Protein AF-A0AAX7U728-F1 (afdb_monomer_lite)

Secondary structure (DSSP, 8-state):
----EEEE-TTSEEEEEETTEEEEEEE---GGGS-HHHHHHHHHH-SEEEEEEE-SSTT-EEEEEEEE-TTS-EEEEEEEEEE-TTS-EEEEEEEE-S------SS-----TTTT-SS--SPPHHHHHHHHH---TT---HHHHHHHHS--TTPPP------TT----S--TTTT---

Sequence (178 aa):
MLSELLQGTDTGAVLIIQGGAVRAVIGLLHADMHQRGTVGSVCHLATSVITVAPGTKGDEAVAKITKRSKLGKVTQDEEIFSIKGDFSVTVVSKTSHAGRRQTEPEEQQMDPTANLTFNIRLSDTEREAKEKLALPFVFSKEKKTALLQSGPGSGRILYEPDANDDYDQEDPDDDLDV

Radius of gyration: 29.6 Å; chains: 1; bounding box: 65×54×74 Å

Foldseek 3Di:
DFDWDWDDDPQQKIFTDTPNDTPDIGHDDDCVVDDPVVVVVVVVVDQKDWDWACDPDDQKIKTWIWGADPVRDIAIWIWIWGQDPVRDIDTPDIDGPPDPPPPDPDDPPDPPQPPDPDHPDDDPVRVVVVVPDDDPPDDDPVVVCVLVVDDVPDDDDDDDDDPPPPPPPCPVCPPPPD

Structure (mmCIF, N/CA/C/O backbone):
data_AF-A0AAX7U728-F1
#
_entry.id   AF-A0AAX7U728-F1
#
loop_
_atom_site.group_PDB
_atom_site.id
_atom_site.type_symbol
_atom_site.label_atom_id
_atom_site.label_alt_id
_atom_site.label_comp_id
_atom_site.label_asym_id
_atom_site.label_entity_id
_atom_site.label_seq_id
_atom_site.pdbx_PDB_ins_code
_atom_site.Cartn_x
_atom_site.Cartn_y
_atom_site.Cartn_z
_atom_site.occupancy
_atom_site.B_iso_or_equiv
_atom_site.auth_seq_id
_atom_site.auth_comp_id
_atom_site.auth_asym_id
_atom_site.auth_atom_id
_atom_site.pdbx_PDB_model_num
ATOM 1 N N . MET A 1 1 ? 12.985 -30.384 -8.766 1.00 38.34 1 MET A N 1
ATOM 2 C CA . MET A 1 1 ? 13.104 -29.187 -9.624 1.00 38.34 1 MET A CA 1
ATOM 3 C C . MET A 1 1 ? 11.707 -28.627 -9.816 1.00 38.34 1 MET A C 1
ATOM 5 O O . MET A 1 1 ? 10.911 -29.279 -10.475 1.00 38.34 1 MET A O 1
ATOM 9 N N . LEU A 1 2 ? 11.363 -27.508 -9.178 1.00 42.56 2 LEU A N 1
ATOM 10 C CA . LEU A 1 2 ? 10.099 -26.822 -9.454 1.00 42.56 2 LEU A CA 1
ATOM 11 C C . LEU A 1 2 ? 10.375 -25.841 -10.593 1.00 42.56 2 LEU A C 1
ATOM 13 O O . LEU A 1 2 ? 11.073 -24.855 -10.389 1.00 42.56 2 LEU A O 1
ATOM 17 N N . SER A 1 3 ? 9.909 -26.158 -11.798 1.00 52.88 3 SER A N 1
ATOM 18 C CA . SER A 1 3 ? 9.938 -25.240 -12.935 1.00 52.88 3 SER A CA 1
ATOM 19 C C . SER A 1 3 ? 8.953 -24.098 -12.669 1.00 52.88 3 SER A C 1
ATOM 21 O O . SER A 1 3 ? 7.745 -24.335 -12.618 1.00 52.88 3 SER A O 1
ATOM 23 N N . GLU A 1 4 ? 9.455 -22.884 -12.458 1.00 58.47 4 GLU A N 1
ATOM 24 C CA . GLU A 1 4 ? 8.644 -21.664 -12.451 1.00 58.47 4 GLU A CA 1
ATOM 25 C C . GLU A 1 4 ? 8.371 -21.260 -13.901 1.00 58.47 4 GLU A C 1
ATOM 27 O O . GLU A 1 4 ? 9.302 -21.097 -14.692 1.00 58.47 4 GLU A O 1
ATOM 32 N N . LEU A 1 5 ? 7.093 -21.149 -14.271 1.00 64.88 5 LEU A N 1
ATOM 33 C CA . LEU A 1 5 ? 6.691 -20.697 -15.600 1.00 64.88 5 LEU A CA 1
ATOM 34 C C . LEU A 1 5 ? 6.284 -19.226 -15.514 1.00 64.88 5 LEU A C 1
ATOM 36 O O . LEU A 1 5 ? 5.348 -18.881 -14.788 1.00 64.88 5 LEU A O 1
ATOM 40 N N . LEU A 1 6 ? 6.996 -18.380 -16.261 1.00 62.78 6 LEU A N 1
ATOM 41 C CA . LEU A 1 6 ? 6.687 -16.964 -16.413 1.00 62.78 6 LEU A CA 1
ATOM 42 C C . LEU A 1 6 ? 5.832 -16.787 -17.671 1.00 62.78 6 LEU A C 1
ATOM 44 O O . LEU A 1 6 ? 6.318 -16.986 -18.784 1.00 62.78 6 LEU A O 1
ATOM 48 N N . GLN A 1 7 ? 4.553 -16.457 -17.501 1.00 62.31 7 GLN A N 1
ATOM 49 C CA . GLN A 1 7 ? 3.633 -16.266 -18.622 1.00 62.31 7 GLN A CA 1
ATOM 50 C C . GLN A 1 7 ? 3.304 -14.778 -18.751 1.00 62.31 7 GLN A C 1
ATOM 52 O O . GLN A 1 7 ? 2.632 -14.205 -17.892 1.00 62.31 7 GLN A O 1
ATOM 57 N N . GLY A 1 8 ? 3.828 -14.142 -19.802 1.00 58.03 8 GLY A N 1
ATOM 58 C CA . GLY A 1 8 ? 3.478 -12.768 -20.159 1.00 58.03 8 GLY A CA 1
ATOM 59 C C . GLY A 1 8 ? 2.120 -12.740 -20.852 1.00 58.03 8 GLY A C 1
ATOM 60 O O . GLY A 1 8 ? 1.884 -13.520 -21.775 1.00 58.03 8 GLY A O 1
ATOM 61 N N . THR A 1 9 ? 1.221 -11.871 -20.400 1.00 60.09 9 THR A N 1
ATOM 62 C CA . THR A 1 9 ? -0.024 -11.586 -21.114 1.00 60.09 9 THR A CA 1
ATOM 63 C C . THR A 1 9 ? 0.181 -10.381 -22.025 1.00 60.09 9 THR A C 1
ATOM 65 O O . THR A 1 9 ? 0.954 -9.475 -21.712 1.00 60.09 9 THR A O 1
ATOM 68 N N . ASP A 1 10 ? -0.558 -10.331 -23.133 1.00 56.69 10 ASP A N 1
ATOM 69 C CA . ASP A 1 10 ? -0.547 -9.221 -24.107 1.00 56.69 10 ASP A CA 1
ATOM 70 C C . ASP A 1 10 ? -1.043 -7.878 -23.508 1.00 56.69 10 ASP A C 1
ATOM 72 O O . ASP A 1 10 ? -1.191 -6.867 -24.182 1.00 56.69 10 ASP A O 1
ATOM 76 N N . THR A 1 11 ? -1.343 -7.860 -22.207 1.00 58.72 11 THR A N 1
ATOM 77 C CA . THR A 1 11 ? -1.985 -6.760 -21.477 1.00 58.72 11 THR A CA 1
ATOM 78 C C . THR A 1 11 ? -1.046 -6.087 -20.465 1.00 58.72 11 THR A C 1
ATOM 80 O O . THR A 1 11 ? -1.501 -5.306 -19.636 1.00 58.72 11 THR A O 1
ATOM 83 N N . GLY A 1 12 ? 0.260 -6.386 -20.494 1.00 65.94 12 GLY A N 1
ATOM 84 C CA . GLY A 1 12 ? 1.244 -5.773 -19.587 1.00 65.94 12 GLY A CA 1
ATOM 85 C C . GLY A 1 12 ? 1.255 -6.360 -18.168 1.00 65.94 12 GLY A C 1
ATOM 86 O O . GLY A 1 12 ? 1.741 -5.717 -17.234 1.00 65.94 12 GLY A O 1
ATOM 87 N N . ALA A 1 13 ? 0.730 -7.579 -18.000 1.00 77.88 13 ALA A N 1
ATOM 88 C CA . ALA A 1 13 ? 0.798 -8.335 -16.757 1.00 77.88 13 ALA A CA 1
ATOM 89 C C . ALA A 1 13 ? 1.597 -9.634 -16.938 1.00 77.88 13 ALA A C 1
ATOM 91 O O . ALA A 1 13 ? 1.619 -10.247 -18.005 1.00 77.88 13 ALA A O 1
ATOM 92 N N . VAL A 1 14 ? 2.258 -10.060 -15.869 1.00 85.06 14 VAL A N 1
ATOM 93 C CA . VAL A 1 14 ? 3.073 -11.270 -15.811 1.00 85.06 14 VAL A CA 1
ATOM 94 C C . VAL A 1 14 ? 2.557 -12.157 -14.687 1.00 85.06 14 VAL A C 1
ATOM 96 O O . VAL A 1 14 ? 2.382 -11.708 -13.552 1.00 85.06 14 VAL A O 1
ATOM 99 N N . LEU A 1 15 ? 2.321 -13.428 -15.005 1.00 84.31 15 LEU A N 1
ATOM 100 C CA . LEU A 1 15 ? 1.905 -14.445 -14.043 1.00 84.31 15 LEU A CA 1
ATOM 101 C C . LEU A 1 15 ? 3.090 -15.338 -13.678 1.00 84.31 15 LEU A C 1
ATOM 103 O O . LEU A 1 15 ? 3.791 -15.839 -14.560 1.00 84.31 15 LEU A O 1
ATOM 107 N N . ILE A 1 16 ? 3.274 -15.571 -12.378 1.00 84.81 16 ILE A N 1
ATOM 108 C CA . ILE A 1 16 ? 4.204 -16.580 -11.858 1.00 84.81 16 ILE A CA 1
ATOM 109 C C . ILE A 1 16 ? 3.386 -17.809 -11.473 1.00 84.81 16 ILE A C 1
ATOM 111 O O . ILE A 1 16 ? 2.587 -17.756 -10.532 1.00 84.81 16 ILE A O 1
ATOM 115 N N . ILE A 1 17 ? 3.577 -18.911 -12.197 1.00 85.31 17 ILE A N 1
ATOM 116 C CA . ILE A 1 17 ? 2.849 -20.169 -11.992 1.00 85.31 17 ILE A CA 1
ATOM 117 C C . ILE A 1 17 ? 3.803 -21.226 -11.432 1.00 85.31 17 ILE A C 1
ATOM 119 O O . ILE A 1 17 ? 4.893 -21.446 -11.963 1.00 85.31 17 ILE A O 1
ATOM 123 N N . GLN A 1 18 ? 3.368 -21.921 -10.380 1.00 84.69 18 GLN A N 1
ATOM 124 C CA . GLN A 1 18 ? 4.111 -23.025 -9.774 1.00 84.69 18 GLN A CA 1
ATOM 125 C C . GLN A 1 18 ? 3.153 -24.178 -9.460 1.00 84.69 18 GLN A C 1
ATOM 127 O O . GLN A 1 18 ? 2.177 -24.001 -8.733 1.00 84.69 18 GLN A O 1
ATOM 132 N N . GLY A 1 19 ? 3.419 -25.366 -10.013 1.00 82.25 19 GLY A N 1
ATOM 133 C CA . GLY A 1 19 ? 2.589 -26.556 -9.776 1.00 82.25 19 GLY A CA 1
ATOM 134 C C . GLY A 1 19 ? 1.148 -26.443 -10.294 1.00 82.25 19 GLY A C 1
ATOM 135 O O . GLY A 1 19 ? 0.250 -27.039 -9.713 1.00 82.25 19 GLY A O 1
ATOM 136 N N . GLY A 1 20 ? 0.912 -25.652 -11.347 1.00 83.25 20 GLY A N 1
ATOM 137 C CA . GLY A 1 20 ? -0.422 -25.431 -11.923 1.00 83.25 20 GLY A CA 1
ATOM 138 C C . GLY A 1 20 ? -1.262 -24.351 -11.228 1.00 83.25 20 GLY A C 1
ATOM 139 O O . GLY A 1 20 ? -2.362 -24.063 -11.688 1.00 83.25 20 GLY A O 1
ATOM 140 N N . ALA A 1 21 ? -0.748 -23.720 -10.167 1.00 86.38 21 ALA A N 1
ATOM 141 C CA . ALA A 1 21 ? -1.406 -22.614 -9.473 1.00 86.38 21 ALA A CA 1
ATOM 142 C C . ALA A 1 21 ? -0.684 -21.279 -9.719 1.00 86.38 21 ALA A C 1
ATOM 144 O O . ALA A 1 21 ? 0.550 -21.222 -9.742 1.00 86.38 21 ALA A O 1
ATOM 145 N N . VAL A 1 22 ? -1.453 -20.194 -9.852 1.00 86.62 22 VAL A N 1
ATOM 146 C CA . VAL A 1 22 ? -0.916 -18.825 -9.906 1.00 86.62 22 VAL A CA 1
ATOM 147 C C . VAL A 1 22 ? -0.432 -18.436 -8.508 1.00 86.62 22 VAL A C 1
ATOM 149 O O . VAL A 1 22 ? -1.213 -18.389 -7.560 1.00 86.62 22 VAL A O 1
ATOM 152 N N . ARG A 1 23 ? 0.870 -18.174 -8.374 1.00 89.69 23 ARG A N 1
ATOM 153 C CA . ARG A 1 23 ? 1.519 -17.764 -7.119 1.00 89.69 23 ARG A CA 1
ATOM 154 C C . ARG A 1 23 ? 1.603 -16.253 -6.974 1.00 89.69 23 ARG A C 1
ATOM 156 O O . ARG A 1 23 ? 1.471 -15.748 -5.864 1.00 89.69 23 ARG A O 1
ATOM 163 N N . ALA A 1 24 ? 1.842 -15.550 -8.076 1.00 89.94 24 ALA A N 1
ATOM 164 C CA . ALA A 1 24 ? 1.938 -14.099 -8.092 1.00 89.94 24 ALA A CA 1
ATOM 165 C C . ALA A 1 24 ? 1.435 -13.532 -9.419 1.00 89.94 24 ALA A C 1
ATOM 167 O O . ALA A 1 24 ? 1.579 -14.155 -10.474 1.00 89.94 24 ALA A O 1
ATOM 168 N N . VAL A 1 25 ? 0.876 -12.329 -9.337 1.00 91.19 25 VAL A N 1
ATOM 169 C CA . VAL A 1 25 ? 0.483 -11.502 -10.477 1.00 91.19 25 VAL A CA 1
ATOM 170 C C . VAL A 1 25 ? 1.262 -10.201 -10.367 1.00 91.19 25 VAL A C 1
ATOM 172 O O . VAL A 1 25 ? 1.214 -9.538 -9.331 1.00 91.19 25 VAL A O 1
ATOM 175 N N . ILE A 1 26 ? 1.988 -9.848 -11.420 1.00 91.62 26 ILE A N 1
ATOM 176 C CA . ILE A 1 26 ? 2.745 -8.601 -11.520 1.00 91.62 26 ILE A CA 1
ATOM 177 C C . ILE A 1 26 ? 2.112 -7.791 -12.645 1.00 91.62 26 ILE A C 1
ATOM 179 O O . ILE A 1 26 ? 1.985 -8.292 -13.755 1.00 91.62 26 ILE A O 1
ATOM 183 N N . GLY A 1 27 ? 1.699 -6.557 -12.368 1.00 91.38 27 GLY A N 1
ATOM 184 C CA . GLY A 1 27 ? 1.130 -5.655 -13.369 1.00 91.38 27 GLY A CA 1
ATOM 185 C C . GLY A 1 27 ? 1.927 -4.362 -13.452 1.00 91.38 27 GLY A C 1
ATOM 186 O O . GLY A 1 27 ? 2.301 -3.807 -12.417 1.00 91.38 27 GLY A O 1
ATOM 187 N N . LEU A 1 28 ? 2.169 -3.881 -14.671 1.00 91.88 28 LEU A N 1
ATOM 188 C CA . LEU A 1 28 ? 2.698 -2.541 -14.909 1.00 91.88 28 LEU A CA 1
ATOM 189 C C . LEU A 1 28 ? 1.534 -1.577 -15.163 1.00 91.88 28 LEU A C 1
ATOM 191 O O . LEU A 1 28 ? 0.693 -1.829 -16.022 1.00 91.88 28 LEU A O 1
ATOM 195 N N . LEU A 1 29 ? 1.492 -0.470 -14.421 1.00 91.00 29 LEU A N 1
ATOM 196 C CA . LEU A 1 29 ? 0.434 0.534 -14.519 1.00 91.00 29 LEU A CA 1
ATOM 197 C C . LEU A 1 29 ? 1.034 1.926 -14.725 1.00 91.00 29 LEU A C 1
ATOM 199 O O . LEU A 1 29 ? 1.768 2.423 -13.873 1.00 91.00 29 LEU A O 1
ATOM 203 N N . HIS A 1 30 ? 0.657 2.580 -15.821 1.00 91.44 30 HIS A N 1
ATOM 204 C CA . HIS A 1 30 ? 0.965 3.985 -16.076 1.00 91.44 30 HIS A CA 1
ATOM 205 C C . HIS A 1 30 ? -0.088 4.881 -15.414 1.00 91.44 30 HIS A C 1
ATOM 207 O O . HIS A 1 30 ? -1.206 5.016 -1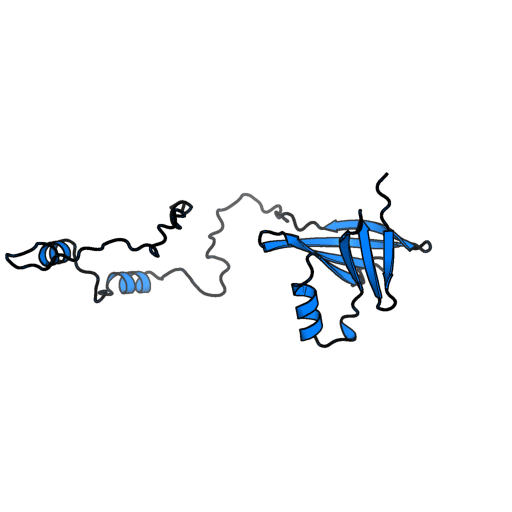5.904 1.00 91.44 30 HIS A O 1
ATOM 213 N N . ALA A 1 31 ? 0.245 5.463 -14.258 1.00 90.81 31 ALA A N 1
ATOM 214 C CA . ALA A 1 31 ? -0.714 6.207 -13.434 1.00 90.81 31 ALA A CA 1
ATOM 215 C C . ALA A 1 31 ? -1.315 7.451 -14.124 1.00 90.81 31 ALA A C 1
ATOM 217 O O . ALA A 1 31 ? -2.393 7.899 -13.741 1.00 90.81 31 ALA A O 1
ATOM 218 N N . ASP A 1 32 ? -0.637 7.999 -15.130 1.00 92.25 32 ASP A N 1
ATOM 219 C CA . ASP A 1 32 ? -1.053 9.140 -15.952 1.00 92.25 32 ASP A CA 1
ATOM 220 C C . ASP A 1 32 ? -2.090 8.783 -17.031 1.00 92.25 32 ASP A C 1
ATOM 222 O O . ASP A 1 32 ? -2.803 9.662 -17.512 1.00 92.25 32 ASP A O 1
ATOM 226 N N . MET A 1 33 ? -2.226 7.500 -17.370 1.00 93.56 33 MET A N 1
ATOM 227 C CA . MET A 1 33 ? -3.182 6.997 -18.366 1.00 93.56 33 MET A CA 1
ATOM 228 C C . MET A 1 33 ? -4.547 6.620 -17.777 1.00 93.56 33 MET A C 1
ATOM 230 O O . MET A 1 33 ? -5.446 6.192 -18.501 1.00 93.56 33 MET A O 1
ATOM 234 N N . HIS A 1 34 ? -4.732 6.785 -16.466 1.00 93.19 34 HIS A N 1
ATOM 235 C CA . HIS A 1 34 ? -5.942 6.368 -15.766 1.00 93.19 34 HIS A CA 1
ATOM 236 C C . HIS A 1 34 ? -6.452 7.439 -14.801 1.00 93.19 34 HIS A C 1
ATOM 238 O O . HIS A 1 34 ? -5.722 8.302 -14.318 1.00 93.19 34 HIS A O 1
ATOM 244 N N . GLN A 1 35 ? -7.743 7.363 -14.473 1.00 94.88 35 GLN A N 1
ATOM 245 C CA . GLN A 1 35 ? -8.319 8.201 -13.427 1.00 94.88 35 GLN A CA 1
ATOM 246 C C . GLN A 1 35 ? -7.697 7.858 -12.067 1.00 94.88 35 GLN A C 1
ATOM 248 O O . GLN A 1 35 ? -7.493 6.686 -11.743 1.00 94.88 35 GLN A O 1
ATOM 253 N N . ARG A 1 36 ? -7.474 8.878 -11.225 1.00 93.56 36 ARG A N 1
ATOM 254 C CA . ARG A 1 36 ? -6.896 8.698 -9.878 1.00 93.56 36 ARG A CA 1
ATOM 255 C C . ARG A 1 36 ? -7.654 7.671 -9.033 1.00 93.56 36 ARG A C 1
ATOM 257 O O . ARG A 1 36 ? -7.021 6.928 -8.292 1.00 93.56 36 ARG A O 1
ATOM 264 N N . GLY A 1 37 ? -8.982 7.612 -9.167 1.00 94.81 37 GLY A N 1
ATOM 265 C CA . GLY A 1 37 ? -9.815 6.619 -8.485 1.00 94.81 37 GLY A CA 1
ATOM 266 C C . GLY A 1 37 ? -9.445 5.186 -8.869 1.00 94.81 37 GLY A C 1
ATOM 267 O O . GLY A 1 37 ? -9.170 4.378 -7.991 1.00 94.81 37 GLY A O 1
ATOM 268 N N . THR A 1 38 ? -9.337 4.895 -10.169 1.00 94.25 38 THR A N 1
ATOM 269 C CA . THR A 1 38 ? -8.953 3.573 -10.690 1.00 94.25 38 THR A CA 1
ATOM 270 C C . THR A 1 38 ? -7.558 3.164 -10.230 1.00 94.25 38 THR A C 1
ATOM 272 O O . THR A 1 38 ? -7.378 2.050 -9.741 1.00 94.25 38 THR A O 1
ATOM 275 N N . VAL A 1 39 ? -6.581 4.074 -10.332 1.00 93.88 39 VAL A N 1
ATOM 276 C CA . VAL A 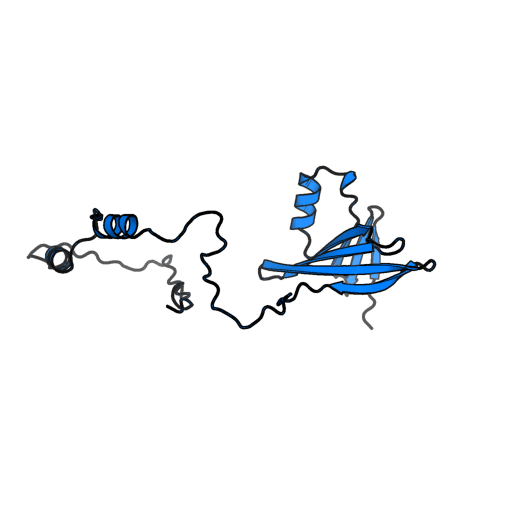1 39 ? -5.214 3.834 -9.839 1.00 93.88 39 VAL A CA 1
ATOM 277 C C . VAL A 1 39 ? -5.245 3.521 -8.343 1.00 93.88 39 VAL A C 1
ATOM 279 O O . VAL A 1 39 ? -4.648 2.544 -7.900 1.00 93.88 39 VAL A O 1
ATOM 282 N N . GLY A 1 40 ? -6.009 4.301 -7.574 1.00 94.31 40 GLY A N 1
ATOM 283 C CA . GLY A 1 40 ? -6.233 4.064 -6.153 1.00 94.31 40 GLY A CA 1
ATOM 284 C C . GLY A 1 40 ? -6.798 2.672 -5.879 1.00 94.31 40 GLY A C 1
ATOM 285 O O . GLY A 1 40 ? -6.223 1.939 -5.079 1.00 94.31 40 GLY A O 1
ATOM 286 N N . SER A 1 41 ? -7.882 2.273 -6.543 1.00 95.12 41 SER A N 1
ATOM 287 C CA . SER A 1 41 ? -8.510 0.958 -6.350 1.00 95.12 41 SER A CA 1
ATOM 288 C C . SER A 1 41 ? -7.548 -0.198 -6.632 1.00 95.12 41 SER A C 1
ATOM 290 O O . SER A 1 41 ? -7.459 -1.125 -5.828 1.00 95.12 41 SER A O 1
ATOM 292 N N . VAL A 1 42 ? -6.776 -0.123 -7.720 1.00 93.44 42 VAL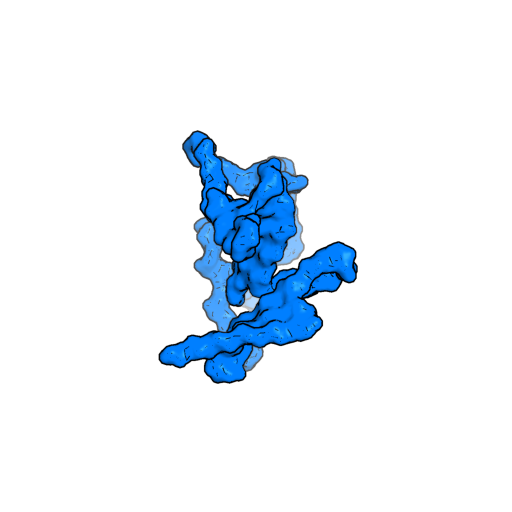 A N 1
ATOM 293 C CA . VAL A 1 42 ? -5.774 -1.148 -8.062 1.00 93.44 42 VAL A CA 1
ATOM 294 C C . VAL A 1 42 ? -4.668 -1.208 -7.002 1.00 93.44 42 VAL A C 1
ATOM 296 O O . VAL A 1 42 ? -4.319 -2.292 -6.536 1.00 93.44 42 VAL A O 1
ATOM 299 N N . CYS A 1 43 ? -4.166 -0.057 -6.548 1.00 92.62 43 CYS A N 1
ATOM 300 C CA . CYS A 1 43 ? -3.149 0.011 -5.496 1.00 92.62 43 CYS A CA 1
ATOM 301 C C . CYS A 1 43 ? -3.626 -0.558 -4.148 1.00 92.62 43 CYS A C 1
ATOM 303 O O . CYS A 1 43 ? -2.810 -1.094 -3.395 1.00 92.62 43 CYS A O 1
ATOM 305 N N . HIS A 1 44 ? -4.917 -0.438 -3.818 1.00 91.81 44 HIS A N 1
ATOM 306 C CA . HIS A 1 44 ? -5.486 -1.025 -2.598 1.00 91.81 44 HIS A CA 1
ATOM 307 C C . HIS A 1 44 ? -5.654 -2.542 -2.700 1.00 91.81 44 HIS A C 1
ATOM 309 O O . HIS A 1 44 ? -5.472 -3.230 -1.699 1.00 91.81 44 HIS A O 1
ATOM 315 N N . LEU A 1 45 ? -5.952 -3.065 -3.894 1.00 92.50 45 LEU A N 1
ATOM 316 C CA . LEU A 1 45 ? -6.049 -4.507 -4.131 1.00 92.50 45 LEU A CA 1
ATOM 317 C C . LEU A 1 45 ? -4.674 -5.196 -4.101 1.00 92.50 45 LEU A C 1
ATOM 319 O O . LEU A 1 45 ? -4.566 -6.366 -3.737 1.00 92.50 45 LEU A O 1
ATOM 323 N N . ALA A 1 46 ? -3.617 -4.479 -4.481 1.00 93.19 46 ALA A N 1
ATOM 324 C CA . ALA A 1 46 ? -2.268 -5.019 -4.529 1.00 93.19 46 ALA A CA 1
ATOM 325 C C . ALA A 1 46 ? -1.683 -5.286 -3.128 1.00 93.19 46 ALA A C 1
ATOM 327 O O . ALA A 1 46 ? -1.702 -4.429 -2.237 1.00 93.19 46 ALA A O 1
ATOM 328 N N . THR A 1 47 ? -1.069 -6.463 -2.966 1.00 94.62 47 THR A N 1
ATOM 329 C CA . THR A 1 47 ? -0.312 -6.832 -1.756 1.00 94.62 47 THR A CA 1
ATOM 330 C C . THR A 1 47 ? 0.990 -6.048 -1.632 1.00 94.62 47 THR A C 1
ATOM 332 O O . THR A 1 47 ? 1.431 -5.751 -0.524 1.00 94.62 47 THR A O 1
ATOM 335 N N . SER A 1 48 ? 1.594 -5.696 -2.768 1.00 94.62 48 SER A N 1
ATOM 336 C CA . SER A 1 48 ? 2.793 -4.870 -2.848 1.00 94.62 48 SER A CA 1
ATOM 337 C C . SER A 1 48 ? 2.655 -3.875 -3.993 1.00 94.62 48 SER A C 1
ATOM 339 O O . SER A 1 48 ? 2.246 -4.252 -5.088 1.00 94.62 48 SER A O 1
ATOM 341 N N . VAL A 1 49 ? 3.024 -2.620 -3.755 1.00 95.88 49 VAL A N 1
ATOM 342 C CA . VAL A 1 49 ? 3.051 -1.555 -4.765 1.00 95.88 49 VAL A CA 1
ATOM 343 C C . VAL A 1 49 ? 4.462 -0.995 -4.827 1.00 95.88 49 VAL A C 1
ATOM 345 O O . VAL A 1 49 ? 5.004 -0.588 -3.801 1.00 95.88 49 VAL A O 1
ATOM 348 N N . ILE A 1 50 ? 5.043 -0.962 -6.025 1.00 95.56 50 ILE A N 1
ATOM 349 C CA . ILE A 1 50 ? 6.346 -0.347 -6.284 1.00 95.56 50 ILE A CA 1
ATOM 350 C C . ILE A 1 50 ? 6.104 0.857 -7.187 1.00 95.56 50 ILE A C 1
ATOM 352 O O . ILE A 1 50 ? 5.690 0.704 -8.332 1.00 95.56 50 ILE A O 1
ATOM 356 N N . THR A 1 51 ? 6.331 2.056 -6.659 1.00 95.06 51 THR A N 1
ATOM 357 C CA . THR A 1 51 ? 6.250 3.302 -7.430 1.00 95.06 51 THR A CA 1
ATOM 358 C C . THR A 1 51 ? 7.655 3.750 -7.780 1.00 95.06 51 THR A C 1
ATOM 360 O O . THR A 1 51 ? 8.475 3.938 -6.884 1.00 95.06 51 THR A O 1
ATOM 363 N N . VAL A 1 52 ? 7.927 3.926 -9.069 1.00 93.56 52 VAL A N 1
ATOM 364 C CA . VAL A 1 52 ? 9.229 4.378 -9.563 1.00 93.56 52 VAL A CA 1
ATOM 365 C C . VAL A 1 52 ? 9.155 5.864 -9.893 1.00 93.56 52 VAL A C 1
ATOM 367 O O . VAL A 1 52 ? 8.231 6.304 -10.576 1.00 93.56 52 VAL A O 1
ATOM 370 N N . ALA A 1 53 ? 10.124 6.633 -9.409 1.00 92.62 53 ALA A N 1
ATOM 371 C CA . ALA A 1 53 ? 10.281 8.052 -9.701 1.00 92.62 53 ALA A CA 1
ATOM 372 C C . ALA A 1 53 ? 11.746 8.372 -10.051 1.00 92.62 53 ALA A C 1
ATOM 374 O O . ALA A 1 53 ? 12.643 7.649 -9.614 1.00 92.62 53 ALA A O 1
ATOM 375 N N . PRO A 1 54 ? 12.015 9.452 -10.804 1.00 91.12 54 PRO A N 1
ATOM 376 C CA . PRO A 1 54 ? 13.380 9.932 -11.011 1.00 91.12 54 PRO A CA 1
ATOM 377 C C . PRO A 1 54 ? 14.069 10.268 -9.679 1.00 91.12 54 PRO A C 1
ATOM 379 O O . PRO A 1 54 ? 13.442 10.826 -8.774 1.00 91.12 54 PRO A O 1
ATOM 382 N N . GLY A 1 55 ? 15.350 9.923 -9.554 1.00 86.88 55 GLY A N 1
ATOM 383 C CA . GLY A 1 55 ? 16.195 10.281 -8.417 1.00 86.88 55 GLY A CA 1
ATOM 384 C C . GLY A 1 55 ? 16.768 11.694 -8.521 1.00 86.88 55 GLY A C 1
ATOM 385 O O . GLY A 1 55 ? 16.503 12.441 -9.461 1.00 86.88 55 GLY A O 1
ATOM 386 N N . THR A 1 56 ? 17.556 12.087 -7.518 1.00 81.75 56 THR A N 1
ATOM 387 C CA . THR A 1 56 ? 18.171 13.426 -7.454 1.00 81.75 56 THR A CA 1
ATOM 388 C C . THR A 1 56 ? 19.457 13.537 -8.274 1.00 81.75 56 THR A C 1
ATOM 390 O O . THR A 1 56 ? 19.864 14.643 -8.628 1.00 81.75 56 THR A O 1
ATOM 393 N N . LYS A 1 57 ? 20.097 12.405 -8.585 1.00 79.75 57 LYS A N 1
ATOM 394 C CA . LYS A 1 57 ? 21.268 12.305 -9.462 1.00 79.75 57 LYS A CA 1
ATOM 395 C C . LYS A 1 57 ? 20.865 11.650 -10.778 1.00 79.75 57 LYS A C 1
ATOM 397 O O . LYS A 1 57 ? 19.977 10.809 -10.796 1.00 79.75 57 LYS A O 1
ATOM 402 N N . GLY A 1 58 ? 21.538 12.039 -11.862 1.00 77.25 58 GLY A N 1
ATOM 403 C CA . GLY A 1 58 ? 21.060 11.829 -13.234 1.00 77.25 58 GLY A CA 1
ATOM 404 C C . GLY A 1 58 ? 20.583 10.414 -13.579 1.00 77.25 58 GLY A C 1
ATOM 405 O O . GLY A 1 58 ? 19.492 10.279 -14.115 1.00 77.25 58 GLY A O 1
ATOM 406 N N . ASP A 1 59 ? 21.374 9.386 -13.266 1.00 84.06 59 ASP A N 1
ATOM 407 C CA . ASP A 1 59 ? 21.076 7.988 -13.635 1.00 84.06 59 ASP A CA 1
ATOM 408 C C . ASP A 1 59 ? 20.434 7.173 -12.493 1.00 84.06 59 ASP A C 1
ATOM 410 O O . ASP A 1 59 ? 20.276 5.955 -12.569 1.00 84.06 59 ASP A O 1
ATOM 414 N N . GLU A 1 60 ? 20.093 7.838 -11.388 1.00 91.50 60 GLU A N 1
ATOM 415 C CA . GLU A 1 60 ? 19.457 7.203 -10.239 1.00 91.50 60 GLU A CA 1
ATOM 416 C C . GLU A 1 60 ? 17.933 7.347 -10.338 1.00 91.50 60 GLU A C 1
ATOM 418 O O . GLU A 1 60 ? 17.396 8.396 -10.694 1.00 91.50 60 GLU A O 1
ATOM 423 N N . ALA A 1 61 ? 17.222 6.291 -9.967 1.00 93.06 61 ALA A N 1
ATOM 424 C CA . ALA A 1 61 ? 15.783 6.252 -9.780 1.00 93.06 61 ALA A CA 1
ATOM 425 C C . ALA A 1 61 ? 15.467 5.830 -8.342 1.00 93.06 61 ALA A C 1
ATOM 427 O O . ALA A 1 61 ? 16.261 5.167 -7.674 1.00 93.06 61 ALA A O 1
ATOM 428 N N . VAL A 1 62 ? 14.293 6.217 -7.857 1.00 94.38 62 VAL A N 1
ATOM 429 C CA . VAL A 1 62 ? 13.796 5.868 -6.525 1.00 94.38 62 VAL A CA 1
ATOM 430 C C . VAL A 1 62 ? 12.601 4.941 -6.676 1.00 94.38 62 VAL A C 1
ATOM 432 O O . VAL A 1 62 ? 11.617 5.288 -7.330 1.00 94.38 62 VAL A O 1
ATOM 435 N N . ALA A 1 63 ? 12.675 3.772 -6.049 1.00 95.19 63 ALA A N 1
ATOM 436 C CA . ALA A 1 63 ? 11.564 2.850 -5.882 1.00 95.19 63 ALA A CA 1
ATOM 437 C C . ALA A 1 63 ? 10.976 3.017 -4.479 1.00 95.19 63 ALA A C 1
ATOM 439 O O . ALA A 1 63 ? 11.619 2.681 -3.485 1.00 95.19 63 ALA A O 1
ATOM 440 N N . LYS A 1 64 ? 9.732 3.495 -4.396 1.00 95.06 64 LYS A N 1
ATOM 441 C CA . LYS A 1 64 ? 8.939 3.471 -3.161 1.00 95.06 64 LYS A CA 1
ATOM 442 C C . LYS A 1 64 ? 8.135 2.186 -3.116 1.00 95.06 64 LYS A C 1
ATOM 444 O O . LYS A 1 64 ? 7.292 1.952 -3.984 1.00 95.06 64 LYS A O 1
ATOM 449 N N . ILE A 1 65 ? 8.385 1.360 -2.113 1.00 95.31 65 ILE A N 1
ATOM 450 C CA . ILE A 1 65 ? 7.839 0.012 -2.000 1.00 95.31 65 ILE A CA 1
ATOM 451 C C . ILE A 1 65 ? 6.891 -0.018 -0.808 1.00 95.31 65 ILE A C 1
ATOM 453 O O . ILE A 1 65 ? 7.313 0.078 0.338 1.00 95.31 65 ILE A O 1
ATOM 457 N N . THR A 1 66 ? 5.599 -0.183 -1.069 1.00 95.50 66 THR A N 1
ATOM 458 C CA . THR A 1 66 ? 4.588 -0.426 -0.035 1.00 95.50 66 THR A CA 1
ATOM 459 C C . THR A 1 66 ? 4.247 -1.906 -0.020 1.00 95.50 66 THR A C 1
ATOM 461 O O . THR A 1 66 ? 3.867 -2.441 -1.057 1.00 95.50 66 THR A O 1
ATOM 464 N N . LYS A 1 67 ? 4.348 -2.570 1.133 1.00 95.12 67 LYS A N 1
ATOM 465 C CA . LYS A 1 67 ? 3.956 -3.978 1.317 1.00 95.12 67 LYS A CA 1
ATOM 466 C C . LYS A 1 67 ? 2.853 -4.068 2.361 1.00 95.12 67 LYS A C 1
ATOM 468 O O . LYS A 1 67 ? 2.913 -3.387 3.384 1.00 95.12 67 LYS A O 1
ATOM 473 N N . ARG A 1 68 ? 1.865 -4.924 2.120 1.00 94.00 68 ARG A N 1
ATOM 474 C CA . ARG A 1 68 ? 0.762 -5.211 3.042 1.00 94.00 68 ARG A CA 1
ATOM 475 C C . ARG A 1 68 ? 0.862 -6.657 3.495 1.00 94.00 68 ARG A C 1
ATOM 477 O O . ARG A 1 68 ? 0.924 -7.577 2.681 1.00 94.00 68 ARG A O 1
ATOM 484 N N . SER A 1 69 ? 0.903 -6.853 4.804 1.00 90.69 69 SER A N 1
ATOM 485 C CA . SER A 1 69 ? 0.862 -8.183 5.402 1.00 90.69 69 SER A CA 1
ATOM 486 C C . SER A 1 69 ? -0.569 -8.729 5.435 1.00 90.69 69 SER A C 1
ATOM 488 O O . SER A 1 69 ? -1.537 -7.978 5.328 1.00 90.69 69 SER A O 1
ATOM 490 N N . LYS A 1 70 ? -0.705 -10.041 5.658 1.00 89.31 70 LYS A N 1
ATOM 491 C CA . LYS A 1 70 ? -2.014 -10.693 5.839 1.00 89.31 70 LYS A CA 1
ATOM 492 C C . LYS A 1 70 ? -2.784 -10.184 7.065 1.00 89.31 70 LYS A C 1
ATOM 494 O O . LYS A 1 70 ? -3.999 -10.287 7.085 1.00 89.31 70 LYS A O 1
ATOM 499 N N . LEU A 1 71 ? -2.077 -9.622 8.049 1.00 87.94 71 LEU A N 1
ATOM 500 C CA . LEU A 1 71 ? -2.635 -9.043 9.276 1.00 87.94 71 LEU A CA 1
ATOM 501 C C . LEU A 1 71 ? -2.945 -7.541 9.126 1.00 87.94 71 LEU A C 1
ATOM 503 O O . LEU A 1 71 ? -3.082 -6.831 10.112 1.00 87.94 71 LEU A O 1
ATOM 507 N N . GLY A 1 72 ? -2.952 -7.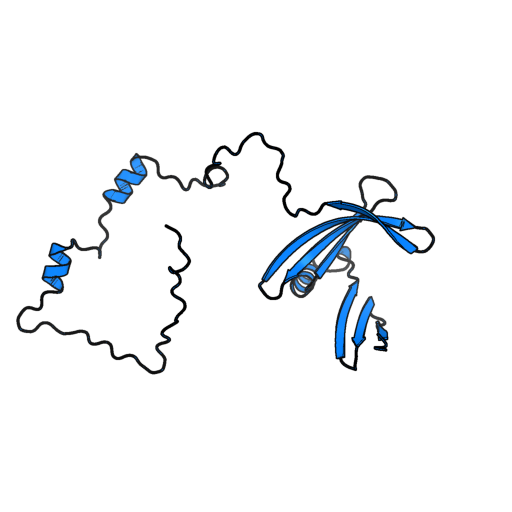008 7.900 1.00 84.50 72 GLY A N 1
ATOM 508 C CA . GLY A 1 72 ? -3.259 -5.599 7.635 1.00 84.50 72 GLY A CA 1
ATOM 509 C C . GLY A 1 72 ? -2.108 -4.617 7.884 1.00 84.50 72 GLY A C 1
ATOM 510 O O . GLY A 1 72 ? -2.165 -3.494 7.389 1.00 84.50 72 GLY A O 1
ATOM 511 N N . LYS A 1 73 ? -1.016 -5.024 8.555 1.00 92.31 73 LYS A N 1
ATOM 512 C CA . LYS A 1 73 ? 0.175 -4.169 8.730 1.00 92.31 73 LYS A CA 1
ATOM 513 C C . LYS A 1 73 ? 0.742 -3.736 7.377 1.00 92.31 73 LYS A C 1
ATOM 515 O O . LYS A 1 73 ? 1.017 -4.588 6.527 1.00 92.31 73 LYS A O 1
ATOM 520 N N . VAL A 1 74 ? 0.968 -2.432 7.220 1.00 93.69 74 VAL A N 1
ATOM 521 C CA . VAL A 1 74 ? 1.570 -1.819 6.030 1.00 93.69 74 VAL A CA 1
ATOM 522 C C . VAL A 1 74 ? 2.995 -1.371 6.348 1.00 93.69 74 VAL A C 1
ATOM 524 O O . VAL A 1 74 ? 3.221 -0.694 7.347 1.00 93.69 74 VAL A O 1
ATOM 527 N N . THR A 1 75 ? 3.960 -1.738 5.505 1.00 94.50 75 THR A N 1
ATOM 528 C CA . THR A 1 75 ? 5.356 -1.280 5.600 1.00 94.50 75 THR A CA 1
ATOM 529 C C . THR A 1 75 ? 5.756 -0.521 4.344 1.00 94.50 75 THR A C 1
ATOM 531 O O . THR A 1 75 ? 5.346 -0.896 3.242 1.00 94.50 75 THR A O 1
ATOM 534 N N . GLN A 1 76 ? 6.574 0.517 4.507 1.00 93.62 76 GLN A N 1
ATOM 535 C CA . GLN A 1 76 ? 7.101 1.326 3.413 1.00 93.62 76 GLN A CA 1
ATOM 536 C C . GLN A 1 76 ? 8.629 1.328 3.440 1.00 93.62 76 GLN A C 1
ATOM 538 O O . GLN A 1 76 ? 9.232 1.670 4.455 1.00 93.62 76 GLN A O 1
ATOM 543 N N . ASP A 1 77 ? 9.224 0.968 2.307 1.00 93.19 77 ASP A N 1
ATOM 544 C CA . ASP A 1 77 ? 10.662 1.011 2.061 1.00 93.19 77 ASP A CA 1
ATOM 545 C C . ASP A 1 77 ? 10.937 1.954 0.881 1.00 93.19 77 ASP A C 1
ATOM 547 O O . ASP A 1 77 ? 10.125 2.056 -0.043 1.00 93.19 77 ASP A O 1
ATOM 551 N N . GLU A 1 78 ? 12.091 2.615 0.880 1.00 93.88 78 GLU A N 1
ATOM 552 C CA . GLU A 1 78 ? 12.583 3.351 -0.285 1.00 93.88 78 GLU A CA 1
ATOM 553 C C . GLU A 1 78 ? 13.963 2.813 -0.685 1.00 93.88 78 GLU A C 1
ATOM 555 O O . GLU A 1 78 ? 14.851 2.637 0.154 1.00 93.88 78 GLU A O 1
ATOM 560 N N . GLU A 1 79 ? 14.142 2.524 -1.972 1.00 94.31 79 GLU A N 1
ATOM 561 C CA . GLU A 1 79 ? 15.414 2.070 -2.535 1.00 94.31 79 GLU A CA 1
ATOM 562 C C . GLU A 1 79 ? 15.822 2.981 -3.694 1.00 94.31 79 GLU A C 1
ATOM 564 O O . GLU A 1 79 ? 15.023 3.256 -4.591 1.00 94.31 79 GLU A O 1
ATOM 569 N N . ILE A 1 80 ? 17.072 3.442 -3.682 1.00 94.19 80 ILE A N 1
ATOM 570 C CA . ILE A 1 80 ? 17.678 4.143 -4.814 1.00 94.19 80 ILE A CA 1
ATOM 571 C C . ILE A 1 80 ? 18.372 3.098 -5.675 1.00 94.19 80 ILE A C 1
ATOM 573 O O . ILE A 1 80 ? 19.192 2.323 -5.175 1.00 94.19 80 ILE A O 1
ATOM 577 N N . PHE A 1 81 ? 18.067 3.074 -6.964 1.00 94.00 81 PHE A N 1
ATOM 578 C CA . PHE A 1 81 ? 18.624 2.118 -7.909 1.00 94.00 81 PHE A CA 1
ATOM 579 C C . PHE A 1 81 ? 19.000 2.789 -9.229 1.00 94.00 81 PHE A C 1
ATOM 581 O O . PHE A 1 81 ? 18.514 3.867 -9.551 1.00 94.00 81 PHE A O 1
ATOM 588 N N . SER A 1 82 ? 19.858 2.137 -10.001 1.00 92.81 82 SER A N 1
ATOM 589 C CA . SER A 1 82 ? 20.175 2.506 -11.380 1.00 92.81 82 SER A CA 1
ATOM 590 C C . SER A 1 82 ? 19.982 1.304 -12.298 1.00 92.81 82 SER A C 1
ATOM 592 O O . SER A 1 82 ? 20.112 0.149 -11.871 1.00 92.81 82 SER A O 1
ATOM 594 N N . ILE A 1 83 ? 19.633 1.576 -13.555 1.00 91.62 83 ILE A N 1
ATOM 595 C CA . ILE A 1 83 ? 19.477 0.559 -14.597 1.00 91.62 83 ILE A CA 1
ATOM 596 C C . ILE A 1 83 ? 20.643 0.725 -15.563 1.00 91.62 83 ILE A C 1
ATOM 598 O O . ILE A 1 83 ? 20.770 1.751 -16.223 1.00 91.62 83 ILE A O 1
ATOM 602 N N . LYS A 1 84 ? 21.501 -0.288 -15.655 1.00 89.56 84 LYS A N 1
ATOM 603 C CA . LYS A 1 84 ? 22.636 -0.270 -16.582 1.00 89.56 84 LYS A CA 1
ATOM 604 C C . LYS A 1 84 ? 22.172 -0.496 -18.024 1.00 89.56 84 LYS A C 1
ATOM 606 O O . LYS A 1 84 ? 21.067 -0.965 -18.278 1.00 89.56 84 LYS A O 1
ATOM 611 N N . GLY A 1 85 ? 23.060 -0.233 -18.984 1.00 88.19 85 GLY A N 1
ATOM 612 C CA . GLY A 1 85 ? 22.784 -0.441 -20.413 1.00 88.19 85 GLY A CA 1
ATOM 613 C C . GLY A 1 85 ? 22.481 -1.893 -20.820 1.00 88.19 85 GLY A C 1
ATOM 614 O O . GLY A 1 85 ? 21.957 -2.117 -21.904 1.00 88.19 85 GLY A O 1
ATOM 615 N N . ASP A 1 86 ? 22.775 -2.870 -19.959 1.00 92.25 86 ASP A N 1
ATOM 616 C CA . ASP A 1 86 ? 22.403 -4.283 -20.117 1.00 92.25 86 ASP A CA 1
ATOM 617 C C . ASP A 1 86 ? 21.068 -4.640 -19.430 1.00 92.25 86 ASP A C 1
ATOM 619 O O . ASP A 1 86 ? 20.747 -5.817 -19.278 1.00 92.25 86 ASP A O 1
ATOM 623 N N . PHE A 1 87 ? 20.299 -3.634 -19.000 1.00 87.00 87 PHE A N 1
ATOM 624 C CA . PHE A 1 87 ? 19.060 -3.756 -18.224 1.00 87.00 87 PHE A CA 1
ATOM 625 C C . PHE A 1 87 ? 19.222 -4.411 -16.847 1.00 87.00 87 PHE A C 1
ATOM 627 O O . PHE A 1 87 ? 18.225 -4.729 -16.193 1.00 87.00 87 PHE A O 1
ATOM 634 N N . SER A 1 88 ? 20.454 -4.584 -16.359 1.00 90.06 88 SER A N 1
ATOM 635 C CA . SER A 1 88 ? 20.666 -5.016 -14.982 1.00 90.06 88 SER A CA 1
ATOM 636 C C . SER A 1 88 ? 20.332 -3.883 -14.009 1.00 90.06 88 SER A C 1
ATOM 638 O O . SER A 1 88 ? 20.682 -2.719 -14.218 1.00 90.06 88 SER A O 1
ATOM 640 N N . VAL A 1 89 ? 19.632 -4.236 -12.931 1.00 90.88 89 VAL A N 1
ATOM 641 C CA . VAL A 1 89 ? 19.255 -3.308 -11.861 1.00 90.88 89 VAL A CA 1
ATOM 642 C C . VAL A 1 89 ? 20.303 -3.376 -10.754 1.00 90.88 89 VAL A C 1
ATOM 644 O O . VAL A 1 89 ? 20.561 -4.450 -10.205 1.00 90.88 89 VAL A O 1
ATOM 647 N N . THR A 1 90 ? 20.885 -2.234 -10.387 1.00 91.44 90 THR A N 1
ATOM 648 C CA . THR A 1 90 ? 21.778 -2.110 -9.227 1.00 91.44 90 THR A CA 1
ATOM 649 C C . THR A 1 90 ? 21.181 -1.203 -8.168 1.00 91.44 90 THR A C 1
ATOM 651 O O . THR A 1 90 ? 20.914 -0.036 -8.431 1.00 91.44 90 THR A O 1
ATOM 654 N N . VAL A 1 91 ? 21.008 -1.727 -6.953 1.00 90.31 91 VAL A N 1
ATOM 655 C CA . VAL A 1 91 ? 20.558 -0.935 -5.802 1.00 90.31 91 VAL A CA 1
ATOM 656 C C . VAL A 1 91 ? 21.752 -0.172 -5.233 1.00 90.31 91 VAL A C 1
ATOM 658 O O . VAL A 1 91 ? 22.710 -0.776 -4.755 1.00 90.31 91 VAL A O 1
ATOM 661 N N . VAL A 1 92 ? 21.691 1.155 -5.314 1.00 86.62 92 VAL A N 1
ATOM 662 C CA . VAL A 1 92 ? 22.729 2.092 -4.862 1.00 86.62 92 VAL A CA 1
ATOM 663 C C . VAL A 1 92 ? 22.616 2.328 -3.359 1.00 86.62 92 VAL A C 1
ATOM 665 O O . VAL A 1 92 ? 23.624 2.359 -2.654 1.00 86.62 92 VAL A O 1
ATOM 668 N N . SER A 1 93 ? 21.394 2.469 -2.844 1.00 84.38 93 SER A N 1
ATOM 669 C CA . SER A 1 93 ? 21.150 2.613 -1.411 1.00 84.38 93 SER A CA 1
ATOM 670 C C . SER A 1 93 ? 19.756 2.126 -1.026 1.00 84.38 93 SER A C 1
ATOM 672 O O . SER A 1 93 ? 18.826 2.121 -1.833 1.00 84.38 93 SER A O 1
ATOM 674 N N . LYS A 1 94 ? 19.614 1.707 0.232 1.00 81.06 94 LYS A N 1
ATOM 675 C CA . LYS A 1 94 ? 18.328 1.366 0.837 1.00 81.06 94 LYS A CA 1
ATOM 676 C C . LYS A 1 94 ? 18.090 2.311 1.997 1.00 81.06 94 LYS A C 1
ATOM 678 O O . LYS A 1 94 ? 18.850 2.306 2.962 1.00 81.06 94 LYS A O 1
ATOM 683 N N . THR A 1 95 ? 17.040 3.107 1.916 1.00 69.62 95 THR A N 1
ATOM 684 C CA . THR A 1 95 ? 16.524 3.859 3.053 1.00 69.62 95 THR A CA 1
ATOM 685 C C . THR A 1 95 ? 15.352 3.067 3.599 1.00 69.62 95 THR A C 1
ATOM 687 O O . THR A 1 95 ? 14.191 3.294 3.266 1.00 69.62 95 THR A O 1
ATOM 690 N N . SER A 1 96 ? 15.664 2.076 4.431 1.00 57.50 96 SER A N 1
ATOM 691 C CA . SER A 1 96 ? 14.644 1.470 5.271 1.00 57.50 96 SER A CA 1
ATOM 692 C C . SER A 1 96 ? 14.228 2.519 6.294 1.00 57.50 96 SER A C 1
ATOM 694 O O . SER A 1 96 ? 14.994 2.837 7.203 1.00 57.50 96 SER A O 1
ATOM 696 N N . HIS A 1 97 ? 12.992 3.003 6.215 1.00 52.88 97 HIS A N 1
ATOM 697 C CA . HIS A 1 97 ? 12.342 3.647 7.357 1.00 52.88 97 HIS A CA 1
ATOM 698 C C . HIS A 1 97 ? 11.944 2.599 8.417 1.00 52.88 97 HIS A C 1
ATOM 700 O O . HIS A 1 97 ? 10.938 2.737 9.104 1.00 52.88 97 HIS A O 1
ATOM 706 N N . ALA A 1 98 ? 12.755 1.551 8.595 1.00 46.94 98 ALA A N 1
ATOM 707 C CA . ALA A 1 98 ? 12.771 0.753 9.806 1.00 46.94 98 ALA A CA 1
ATOM 708 C C . ALA A 1 98 ? 13.486 1.589 10.876 1.00 46.94 98 ALA A C 1
ATOM 710 O O . ALA A 1 98 ? 14.677 1.433 11.113 1.00 46.94 98 ALA A O 1
ATOM 711 N N . GLY A 1 99 ? 12.765 2.562 11.435 1.00 41.41 99 GLY A N 1
ATOM 712 C CA . GLY A 1 99 ? 13.250 3.420 12.508 1.00 41.41 99 GLY A CA 1
ATOM 713 C C . GLY A 1 99 ? 14.396 4.336 12.087 1.00 41.41 99 GLY A C 1
ATOM 714 O O . GLY A 1 99 ? 15.556 4.089 12.408 1.00 41.41 99 GLY A O 1
ATOM 715 N N . ARG A 1 100 ? 14.077 5.498 11.505 1.00 38.47 100 ARG A N 1
ATOM 716 C CA . ARG A 1 100 ? 14.944 6.660 11.731 1.00 38.47 100 ARG A CA 1
ATOM 717 C C . ARG A 1 100 ? 14.739 7.088 13.184 1.00 38.47 100 ARG A C 1
ATOM 719 O O . ARG A 1 100 ? 14.034 8.052 13.451 1.00 38.47 100 ARG A O 1
ATOM 726 N N . ARG A 1 101 ? 15.356 6.351 14.115 1.00 40.44 101 ARG A N 1
ATOM 727 C CA . ARG A 1 101 ? 15.782 6.918 15.391 1.00 40.44 101 ARG A CA 1
ATOM 728 C C . ARG A 1 101 ? 16.802 7.964 14.973 1.00 40.44 101 ARG A C 1
ATOM 730 O O . ARG A 1 101 ? 17.927 7.641 14.592 1.00 40.44 101 ARG A O 1
ATOM 737 N N . GLN A 1 102 ? 16.355 9.213 14.880 1.00 40.03 102 GLN A N 1
ATOM 738 C CA . GLN A 1 102 ? 17.291 10.314 14.961 1.00 40.03 102 GLN A CA 1
ATOM 739 C C . GLN A 1 102 ? 18.149 10.010 16.192 1.00 40.03 102 GLN A C 1
ATOM 741 O O . GLN A 1 102 ? 17.626 9.638 17.241 1.00 40.03 102 GLN A O 1
ATOM 746 N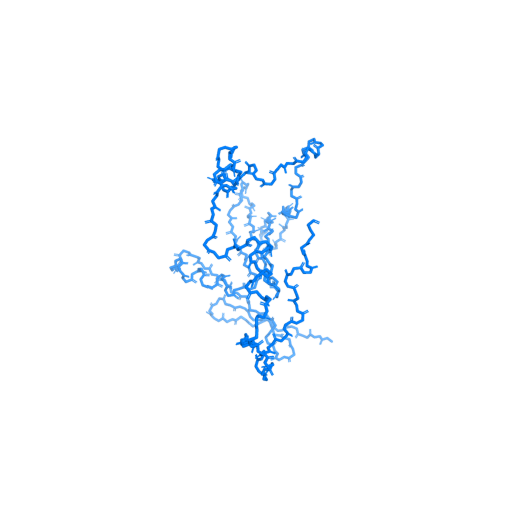 N . THR A 1 103 ? 19.467 10.084 16.053 1.00 41.41 103 THR A N 1
ATOM 747 C CA . THR A 1 103 ? 20.323 10.412 17.189 1.00 41.41 103 THR A CA 1
ATOM 748 C C . THR A 1 103 ? 19.880 11.789 17.672 1.00 41.41 103 THR A C 1
ATOM 750 O O . THR A 1 103 ? 20.457 12.804 17.291 1.00 41.41 103 THR A O 1
ATOM 753 N N . GLU A 1 104 ? 18.770 11.816 18.401 1.00 39.62 104 GLU A N 1
ATOM 754 C CA . GLU A 1 104 ? 18.467 12.844 19.370 1.00 39.62 104 GLU A CA 1
ATOM 755 C C . GLU A 1 104 ? 19.248 12.503 20.647 1.00 39.62 104 GLU A C 1
ATOM 757 O O . GLU A 1 104 ? 19.450 11.321 20.956 1.00 39.62 104 GLU A O 1
ATOM 762 N N . PRO A 1 105 ? 19.754 13.522 21.354 1.00 43.31 105 PRO A N 1
ATOM 763 C CA . PRO A 1 105 ? 20.316 13.330 22.683 1.00 43.31 105 PRO A CA 1
ATOM 764 C C . PRO A 1 105 ? 19.233 12.742 23.597 1.00 43.31 105 PRO A C 1
ATOM 766 O O . PRO A 1 105 ? 18.072 13.064 23.393 1.00 43.31 105 PRO A O 1
ATOM 769 N N . GLU A 1 106 ? 19.636 11.886 24.546 1.00 40.75 106 GLU A N 1
ATOM 770 C CA . GLU A 1 106 ? 18.859 11.343 25.681 1.00 40.75 106 GLU A CA 1
ATOM 771 C C . GLU A 1 106 ? 17.331 11.496 25.613 1.00 40.75 106 GLU A C 1
ATOM 773 O O . GLU A 1 106 ? 16.814 12.605 25.713 1.00 40.75 106 GLU A O 1
ATOM 778 N N . GLU A 1 107 ? 16.618 10.364 25.554 1.00 47.78 107 GLU A N 1
ATOM 779 C CA . GLU A 1 107 ? 15.161 10.260 25.705 1.00 47.78 107 GLU A CA 1
ATOM 780 C C . GLU A 1 107 ? 14.659 11.032 26.938 1.00 47.78 107 GLU A C 1
ATOM 782 O O . GLU A 1 107 ? 14.476 10.495 28.029 1.00 47.78 107 GLU A O 1
ATOM 787 N N . GLN A 1 108 ? 14.383 12.318 26.753 1.00 58.09 108 GLN A N 1
ATOM 788 C CA . GLN A 1 108 ? 13.370 13.012 27.516 1.00 58.09 108 GLN A CA 1
ATOM 789 C C . GLN A 1 108 ? 12.062 12.350 27.108 1.00 58.09 108 GLN A C 1
ATOM 791 O O . GLN A 1 108 ? 11.752 12.320 25.919 1.00 58.09 108 GLN A O 1
ATOM 796 N N . GLN A 1 109 ? 11.331 11.783 28.072 1.00 56.19 109 GLN A N 1
ATOM 797 C CA . GLN A 1 109 ? 9.946 11.343 27.902 1.00 56.19 109 GLN A CA 1
ATOM 798 C C . GLN A 1 109 ? 9.175 12.426 27.138 1.00 56.19 109 GLN A C 1
ATOM 800 O O . GLN A 1 109 ? 8.733 13.419 27.717 1.00 56.19 109 GLN A O 1
ATOM 805 N N . MET A 1 110 ? 9.067 12.274 25.819 1.00 59.47 110 MET A N 1
ATOM 806 C CA . MET A 1 110 ? 8.284 13.182 25.006 1.00 59.47 110 MET A CA 1
ATOM 807 C C . MET A 1 110 ? 6.834 12.847 25.297 1.00 59.47 110 MET A C 1
ATOM 809 O O . MET A 1 110 ? 6.398 11.713 25.106 1.00 59.47 110 MET A O 1
ATOM 813 N N . ASP A 1 111 ? 6.104 13.825 25.818 1.00 67.31 111 ASP A N 1
ATOM 814 C CA . ASP A 1 111 ? 4.694 13.649 26.108 1.00 67.31 111 ASP A CA 1
ATOM 815 C C . ASP A 1 111 ? 3.948 13.289 24.806 1.00 67.31 111 ASP A C 1
ATOM 817 O O . ASP A 1 111 ? 3.995 14.069 23.845 1.00 67.31 111 ASP A O 1
ATOM 821 N N . PRO A 1 112 ? 3.246 12.140 24.749 1.00 70.25 112 PRO A N 1
ATOM 822 C CA . PRO A 1 112 ? 2.541 11.690 23.549 1.00 70.25 112 PRO A CA 1
ATOM 823 C C . PRO A 1 112 ? 1.456 12.675 23.079 1.00 70.25 112 PRO A C 1
ATOM 825 O O . PRO A 1 112 ? 1.022 12.617 21.930 1.00 70.25 112 PRO A O 1
ATOM 828 N N . THR A 1 113 ? 1.037 13.612 23.932 1.00 74.62 113 THR A N 1
ATOM 829 C CA . THR A 1 113 ? 0.054 14.655 23.613 1.00 74.62 113 THR A CA 1
ATOM 830 C C . THR A 1 113 ? 0.658 15.918 22.986 1.00 74.62 113 THR A C 1
ATOM 832 O O . THR A 1 113 ? -0.092 16.794 22.557 1.00 74.62 113 THR A O 1
ATOM 835 N N . ALA A 1 114 ? 1.989 16.036 22.882 1.00 72.12 114 ALA A N 1
ATOM 836 C CA . ALA A 1 114 ? 2.657 17.277 22.471 1.00 72.12 114 ALA A CA 1
ATOM 837 C C . ALA A 1 114 ? 2.527 17.631 20.972 1.00 72.12 114 ALA A C 1
ATOM 839 O O . ALA A 1 114 ? 2.604 18.806 20.624 1.00 72.12 114 ALA A O 1
ATOM 840 N N . ASN A 1 115 ? 2.316 16.649 20.083 1.00 75.62 115 ASN A N 1
ATOM 841 C CA . ASN A 1 115 ? 2.291 16.840 18.619 1.00 75.62 115 ASN A CA 1
ATOM 842 C C . ASN A 1 115 ? 0.892 16.685 17.999 1.00 75.62 115 ASN A C 1
ATOM 844 O O . ASN A 1 115 ? 0.745 16.241 16.858 1.00 75.62 115 ASN A O 1
ATOM 848 N N . LEU A 1 116 ? -0.155 17.024 18.745 1.00 78.56 116 LEU A N 1
ATOM 849 C CA . LEU A 1 116 ? -1.524 16.935 18.252 1.00 78.56 116 LEU A CA 1
ATOM 850 C C . LEU A 1 116 ? -1.977 18.277 17.676 1.00 78.56 116 LEU A C 1
ATOM 852 O O . LEU A 1 116 ? -1.748 19.338 18.249 1.00 78.56 116 LEU A O 1
ATOM 856 N N . THR A 1 117 ? -2.662 18.237 16.531 1.00 82.12 117 THR A N 1
ATOM 857 C CA . THR A 1 117 ? -3.251 19.432 15.891 1.00 82.12 117 THR A CA 1
ATOM 858 C C . THR A 1 117 ? -4.446 19.989 16.678 1.00 82.12 117 THR A C 1
ATOM 860 O O . THR A 1 117 ? -4.999 21.028 16.326 1.00 82.12 117 THR A O 1
ATOM 863 N N . PHE A 1 118 ? -4.850 19.288 17.738 1.00 79.75 118 PHE A N 1
ATOM 864 C CA . PHE A 1 118 ? -5.887 19.648 18.693 1.00 79.75 118 PHE A CA 1
ATOM 865 C C . PHE A 1 118 ? -5.409 19.301 20.108 1.00 79.75 118 PHE A C 1
ATOM 867 O O . PHE A 1 118 ? -4.626 18.375 20.302 1.00 79.75 118 PHE A O 1
ATOM 874 N N . ASN A 1 119 ? -5.875 20.045 21.106 1.00 79.25 119 ASN A N 1
ATOM 875 C CA . ASN A 1 119 ? -5.454 19.847 22.488 1.00 79.25 119 ASN A CA 1
ATOM 876 C C . ASN A 1 119 ? -6.272 18.725 23.158 1.00 79.25 119 ASN A C 1
ATOM 878 O O . ASN A 1 119 ? -7.493 18.827 23.232 1.00 79.25 119 ASN A O 1
ATOM 882 N N . ILE A 1 120 ? -5.606 17.681 23.663 1.00 81.69 120 ILE A N 1
ATOM 883 C CA . ILE A 1 120 ? -6.235 16.616 24.477 1.00 81.69 120 ILE A CA 1
ATOM 884 C C . ILE A 1 120 ? -6.185 16.939 25.977 1.00 81.69 120 ILE A C 1
ATOM 886 O O . ILE A 1 120 ? -6.962 16.397 26.764 1.00 81.69 120 ILE A O 1
ATOM 890 N N . ARG A 1 121 ? -5.292 17.835 26.405 1.00 83.81 121 ARG A N 1
ATOM 891 C CA . ARG A 1 121 ? -5.171 18.198 27.815 1.00 83.81 121 ARG A CA 1
ATOM 892 C C . ARG A 1 121 ? -6.299 19.138 28.204 1.00 83.81 121 ARG A C 1
ATOM 894 O O . ARG A 1 121 ? -6.485 20.182 27.582 1.00 83.81 121 ARG A O 1
ATOM 901 N N . LEU A 1 122 ? -6.988 18.796 29.284 1.00 81.06 122 LEU A N 1
ATOM 902 C CA . LEU A 1 122 ? -7.914 19.714 29.928 1.00 81.06 122 LEU A CA 1
ATOM 903 C C . LEU A 1 122 ? -7.111 20.783 30.675 1.00 81.06 122 LEU A C 1
ATOM 905 O O . LEU A 1 122 ? -6.186 20.467 31.425 1.00 81.06 122 LEU A O 1
ATOM 909 N N . SER A 1 123 ? -7.486 22.042 30.498 1.00 85.81 123 SER A N 1
ATOM 910 C CA . SER A 1 123 ? -7.115 23.108 31.427 1.00 85.81 123 SER A CA 1
ATOM 911 C C . SER A 1 123 ? -7.704 22.836 32.817 1.00 85.81 123 SER A C 1
ATOM 913 O O . SER A 1 123 ? -8.689 22.105 32.956 1.00 85.81 123 SER A O 1
ATOM 915 N N . ASP A 1 124 ? -7.147 23.451 33.864 1.00 89.81 124 ASP A N 1
ATOM 916 C CA . ASP A 1 124 ? -7.673 23.302 35.230 1.00 89.81 124 ASP A CA 1
ATOM 917 C C . ASP A 1 124 ? -9.157 23.673 35.326 1.00 89.81 124 ASP A C 1
ATOM 919 O O . ASP A 1 124 ? -9.932 22.988 35.991 1.00 89.81 124 ASP A O 1
ATOM 923 N N . THR A 1 125 ? -9.571 24.696 34.576 1.00 90.50 125 THR A N 1
ATOM 924 C CA . THR A 1 125 ? -10.969 25.121 34.485 1.00 90.50 125 THR A CA 1
ATOM 925 C C . THR A 1 125 ? -11.867 24.078 33.817 1.00 90.50 125 THR A C 1
ATOM 927 O O . THR A 1 125 ? -12.988 23.851 34.268 1.00 90.50 125 THR A O 1
ATOM 930 N N . GLU A 1 126 ? -11.394 23.414 32.758 1.00 89.12 126 GLU A N 1
ATOM 931 C CA . GLU A 1 126 ? -12.158 22.363 32.066 1.00 89.12 126 GLU A CA 1
ATOM 932 C C . GLU A 1 126 ? -12.238 21.081 32.897 1.00 89.12 126 GLU A C 1
ATOM 934 O O . GLU A 1 126 ? -13.279 20.424 32.925 1.00 89.12 126 GLU A O 1
ATOM 939 N N . ARG A 1 127 ? -11.164 20.739 33.617 1.00 89.06 127 ARG A N 1
ATOM 940 C CA . ARG A 1 127 ? -11.140 19.613 34.557 1.00 89.06 127 ARG A CA 1
ATOM 941 C C . ARG A 1 127 ? -12.136 19.823 35.693 1.00 89.06 127 ARG A C 1
ATOM 943 O O . ARG A 1 127 ? -12.946 18.936 35.953 1.00 89.06 127 ARG A O 1
ATOM 950 N N . GLU A 1 128 ? -12.137 21.005 36.304 1.00 91.69 128 GLU A N 1
ATOM 951 C CA . GLU A 1 128 ? -13.094 21.352 37.358 1.00 91.69 128 GLU A CA 1
ATOM 952 C C . GLU A 1 128 ? -14.543 21.314 36.841 1.00 91.69 128 GLU A C 1
ATOM 954 O O . GLU A 1 128 ? -15.437 20.799 37.516 1.00 91.69 128 GLU A O 1
ATOM 959 N N . ALA A 1 129 ? -14.786 21.802 35.620 1.00 90.25 129 ALA A N 1
ATOM 960 C CA . ALA A 1 129 ? -16.102 21.725 34.988 1.00 90.25 129 ALA A CA 1
ATOM 961 C C . ALA A 1 129 ? -16.540 20.272 34.730 1.00 90.25 129 ALA A C 1
ATOM 963 O O . ALA A 1 129 ? -17.689 19.922 35.003 1.00 90.25 129 ALA A O 1
ATOM 964 N N . LYS A 1 130 ? -15.626 19.415 34.254 1.00 88.44 130 LYS A N 1
ATOM 965 C CA . LYS A 1 130 ? -15.875 17.983 34.033 1.00 88.44 130 LYS A CA 1
ATOM 966 C C . LYS A 1 130 ? -16.205 17.254 35.334 1.00 88.44 130 LYS A C 1
ATOM 968 O O . LYS A 1 130 ? -17.111 16.428 35.342 1.00 88.44 130 LYS A O 1
ATOM 973 N N . GLU A 1 131 ? -15.499 17.550 36.422 1.00 86.50 131 GLU A N 1
ATOM 974 C CA . GLU A 1 131 ? -15.740 16.937 37.738 1.00 86.50 131 GLU A CA 1
ATOM 975 C C . GLU A 1 131 ? -17.073 17.378 38.358 1.00 86.50 131 GLU A C 1
ATOM 977 O O . GLU A 1 131 ? -17.742 16.587 39.021 1.00 86.50 131 GLU A O 1
ATOM 982 N N . LYS A 1 132 ? -17.496 18.623 38.108 1.00 88.00 132 LYS A N 1
ATOM 983 C CA . LYS A 1 132 ? -18.786 19.160 38.576 1.00 88.00 132 LYS A CA 1
ATOM 984 C C . LYS A 1 132 ? -19.981 18.720 37.732 1.00 88.00 132 LYS A C 1
ATOM 986 O O . LYS A 1 132 ? -21.123 18.930 38.147 1.00 88.00 132 LYS A O 1
ATOM 991 N N . LEU A 1 133 ? -19.749 18.143 36.555 1.00 85.56 133 LEU A N 1
ATOM 992 C CA . LEU A 1 133 ? -20.817 17.732 35.655 1.00 85.56 133 LEU A CA 1
ATOM 993 C C . LEU A 1 133 ? -21.557 16.515 36.229 1.00 85.56 133 LEU A C 1
ATOM 995 O O . LEU A 1 133 ? -21.055 15.392 36.232 1.00 85.56 133 LEU A O 1
ATOM 999 N N . ALA A 1 134 ? -22.787 16.733 36.692 1.00 83.12 134 ALA A N 1
ATOM 1000 C CA . ALA A 1 134 ? -23.647 15.660 37.169 1.00 83.12 134 ALA A CA 1
ATOM 1001 C C . ALA A 1 134 ? -24.149 14.810 35.991 1.00 83.12 134 ALA A C 1
ATOM 1003 O O . ALA A 1 134 ? -24.918 15.279 35.150 1.00 83.12 134 ALA A O 1
ATOM 1004 N N . LEU A 1 135 ? -23.734 13.543 35.942 1.00 83.31 135 LEU A N 1
ATOM 1005 C CA . LEU A 1 135 ? -24.194 12.604 34.923 1.00 83.31 135 LEU A CA 1
ATOM 1006 C C . LEU A 1 135 ? -25.614 12.102 35.261 1.00 83.31 135 LEU A C 1
ATOM 1008 O O . LEU A 1 135 ? -25.818 11.587 36.363 1.00 83.31 135 LEU A O 1
ATOM 1012 N N . PRO A 1 136 ? -26.589 12.177 34.329 1.00 82.00 136 PRO A N 1
ATOM 1013 C CA . PRO A 1 136 ? -28.002 11.876 34.602 1.00 82.00 136 PRO A CA 1
ATOM 1014 C C . PRO A 1 136 ? -28.288 10.478 35.178 1.00 82.00 136 PRO A C 1
ATOM 1016 O O . PRO A 1 136 ? -29.284 10.295 35.875 1.00 82.00 136 PRO A O 1
ATOM 1019 N N . PHE A 1 137 ? -27.414 9.499 34.913 1.00 79.00 137 PHE A N 1
ATOM 1020 C CA . PHE A 1 137 ? -27.602 8.092 35.293 1.00 79.00 137 PHE A CA 1
ATOM 1021 C C . PHE A 1 137 ? -26.495 7.533 36.199 1.00 79.00 137 PHE A C 1
ATOM 1023 O O . PHE A 1 137 ? -26.486 6.341 36.513 1.00 79.00 137 PHE A O 1
ATOM 1030 N N . VAL A 1 138 ? -25.567 8.375 36.664 1.00 78.25 138 VAL A N 1
ATOM 1031 C CA . VAL A 1 138 ? -24.530 7.948 37.612 1.00 78.25 138 VAL A CA 1
ATOM 1032 C C . VAL A 1 138 ? -24.978 8.308 39.018 1.00 78.25 138 VAL A C 1
ATOM 1034 O O . VAL A 1 138 ? -24.831 9.430 39.492 1.00 78.25 138 VAL A O 1
ATOM 1037 N N . PHE A 1 139 ? -25.569 7.330 39.692 1.00 79.06 139 PHE A N 1
ATOM 1038 C CA . PHE A 1 139 ? -25.957 7.464 41.089 1.00 79.06 139 PHE A CA 1
ATOM 1039 C C . PHE A 1 139 ? -24.759 7.247 42.022 1.00 79.06 139 PHE A C 1
ATOM 1041 O O . PHE A 1 139 ? -23.861 6.457 41.712 1.00 79.06 139 PHE A O 1
ATOM 1048 N N . SER A 1 140 ? -24.778 7.907 43.186 1.00 77.56 140 SER A N 1
ATOM 1049 C CA . SER A 1 140 ? -23.830 7.618 44.267 1.00 77.56 140 SER A CA 1
ATOM 1050 C C . SER A 1 140 ? -23.952 6.156 44.706 1.00 77.56 140 SER A C 1
ATOM 1052 O O . SER A 1 140 ? -24.985 5.520 44.470 1.00 77.56 140 SER A O 1
ATOM 1054 N N . LYS A 1 141 ? -22.915 5.608 45.349 1.00 75.06 141 LYS A N 1
ATOM 1055 C CA . LYS A 1 141 ? -22.925 4.208 45.802 1.00 75.06 141 LYS A CA 1
ATOM 1056 C C . LYS A 1 141 ? -24.126 3.926 46.704 1.00 75.06 141 LYS A C 1
ATOM 1058 O O . LYS A 1 141 ? -24.775 2.906 46.528 1.00 75.06 141 LYS A O 1
ATOM 1063 N N . GLU A 1 142 ? -24.482 4.869 47.566 1.00 78.06 142 GLU A N 1
ATOM 1064 C CA . GLU A 1 142 ? -25.603 4.790 48.506 1.00 78.06 142 GLU A CA 1
ATOM 1065 C C . GLU A 1 142 ? -26.955 4.806 47.783 1.00 78.06 142 GLU A C 1
ATOM 1067 O O . GLU A 1 142 ? -27.877 4.084 48.152 1.00 78.06 142 GLU A O 1
ATOM 1072 N N . LYS A 1 143 ? -27.088 5.605 46.716 1.00 75.62 143 LYS A N 1
ATOM 1073 C CA . LYS A 1 143 ? -28.312 5.642 45.906 1.00 75.62 143 LYS A CA 1
ATOM 1074 C C . LYS A 1 143 ? -28.422 4.420 44.992 1.00 75.62 143 LYS A C 1
ATOM 1076 O O . LYS A 1 143 ? -29.524 3.911 44.811 1.00 75.62 143 LYS A O 1
ATOM 1081 N N . LYS A 1 144 ? -27.303 3.910 44.461 1.00 75.69 144 LYS A N 1
ATOM 1082 C CA . LYS A 1 144 ? -27.266 2.624 43.745 1.00 75.69 144 LYS A CA 1
ATOM 1083 C C . LYS A 1 144 ? -27.680 1.487 44.668 1.00 75.69 144 LYS A C 1
ATOM 1085 O O . LYS A 1 144 ? -28.542 0.707 44.287 1.00 75.69 144 LYS A O 1
ATOM 1090 N N . THR A 1 145 ? -27.122 1.408 45.876 1.00 71.12 145 THR A N 1
ATOM 1091 C CA . THR A 1 145 ? -27.503 0.364 46.831 1.00 71.12 145 THR A CA 1
ATOM 1092 C C . THR A 1 145 ? -28.948 0.519 47.271 1.00 71.12 145 THR A C 1
ATOM 1094 O O . THR A 1 145 ? -29.631 -0.486 47.306 1.00 71.12 145 THR A O 1
ATOM 1097 N N . ALA A 1 146 ? -29.466 1.725 47.502 1.00 73.06 146 ALA A N 1
ATOM 1098 C CA . ALA A 1 146 ? -30.880 1.914 47.840 1.00 73.06 146 ALA A CA 1
ATOM 1099 C C . ALA A 1 146 ? -31.848 1.525 46.702 1.00 73.06 146 ALA A C 1
ATOM 1101 O O . ALA A 1 146 ? -32.927 1.012 46.976 1.00 73.06 146 ALA A O 1
ATOM 1102 N N . LEU A 1 147 ? -31.476 1.748 45.434 1.00 68.81 147 LEU A N 1
ATOM 1103 C CA . LEU A 1 147 ? -32.274 1.336 44.267 1.00 68.81 147 LEU A CA 1
ATOM 1104 C C . LEU A 1 147 ? -32.173 -0.170 43.977 1.00 68.81 147 LEU A C 1
ATOM 1106 O O . LEU A 1 147 ? -33.129 -0.762 43.487 1.00 68.81 147 LEU A O 1
ATOM 1110 N N . LEU A 1 148 ? -31.019 -0.780 44.259 1.00 68.25 148 LEU A N 1
ATOM 1111 C CA . LEU A 1 148 ? -30.764 -2.213 44.067 1.00 68.25 148 LEU A CA 1
ATOM 1112 C C . LEU A 1 148 ? -31.158 -3.059 45.288 1.00 68.25 148 LEU A C 1
ATOM 1114 O O . LEU A 1 148 ? -31.314 -4.274 45.173 1.00 68.25 148 LEU A O 1
ATOM 1118 N N . GLN A 1 149 ? -31.313 -2.447 46.463 1.00 65.56 149 GLN A N 1
ATOM 1119 C CA . GLN A 1 149 ? -31.817 -3.104 47.662 1.00 65.56 149 GLN A CA 1
ATOM 1120 C C . GLN A 1 149 ? -33.319 -3.290 47.516 1.00 65.56 149 GLN A C 1
ATOM 1122 O O . GLN A 1 149 ? -34.133 -2.398 47.738 1.00 65.56 149 GLN A O 1
ATOM 1127 N N . SER A 1 150 ? -33.659 -4.508 47.124 1.00 57.97 150 SER A N 1
ATOM 1128 C CA . SER A 1 150 ? -35.010 -5.015 47.006 1.00 57.97 150 SER A CA 1
ATOM 1129 C C . SER A 1 150 ? -35.822 -4.803 48.286 1.00 57.97 150 SER A C 1
ATOM 1131 O O . SER A 1 150 ? -35.675 -5.546 49.254 1.00 57.97 150 SER A O 1
ATOM 1133 N N . GLY A 1 151 ? -36.734 -3.830 48.275 1.00 64.69 151 GLY A N 1
ATOM 1134 C CA . GLY A 1 151 ? -37.888 -3.847 49.172 1.00 64.69 151 GLY A CA 1
ATOM 1135 C C . GLY A 1 151 ? -38.802 -5.047 48.862 1.00 64.69 151 GLY A C 1
ATOM 1136 O O . GLY A 1 151 ? -38.677 -5.650 47.787 1.00 64.69 151 GLY A O 1
ATOM 1137 N N . PRO A 1 152 ? -39.733 -5.416 49.765 1.00 56.56 152 PRO A N 1
ATOM 1138 C CA . PRO A 1 152 ? -40.685 -6.496 49.509 1.00 56.56 152 PRO A CA 1
ATOM 1139 C C . PRO A 1 152 ? -41.482 -6.183 48.229 1.00 56.56 152 PRO A C 1
ATOM 1141 O O . PRO A 1 152 ? -42.252 -5.228 48.210 1.00 56.56 152 PRO A O 1
ATOM 1144 N N . GLY A 1 153 ? -41.258 -6.946 47.151 1.00 58.88 153 GLY A N 1
ATOM 1145 C CA . GLY A 1 153 ? -41.877 -6.720 45.833 1.00 58.88 153 GLY A CA 1
ATOM 1146 C C . GLY A 1 153 ? -40.957 -6.185 44.723 1.00 58.88 153 GLY A C 1
ATOM 1147 O O . GLY A 1 153 ? -41.444 -5.877 43.640 1.00 58.88 153 GLY A O 1
ATOM 1148 N N . SER A 1 154 ? -39.646 -6.077 44.951 1.00 65.62 154 SER A N 1
ATOM 1149 C CA . SER A 1 154 ? -38.677 -5.698 43.910 1.00 65.62 154 SER A CA 1
ATOM 1150 C C . SER A 1 154 ? -38.550 -6.764 42.811 1.00 65.62 154 SER A C 1
ATOM 1152 O O . SER A 1 154 ? -38.323 -7.942 43.097 1.00 65.62 154 SER A O 1
ATOM 1154 N N . GLY A 1 155 ? -38.694 -6.347 41.549 1.00 62.66 155 GLY A N 1
ATOM 1155 C CA . GLY A 1 155 ? -38.531 -7.205 40.377 1.00 62.66 155 GLY A CA 1
ATOM 1156 C C . GLY A 1 155 ? -37.069 -7.598 40.178 1.00 62.66 155 GLY A C 1
ATOM 1157 O O . GLY A 1 155 ? -36.183 -6.748 40.132 1.00 62.66 155 GLY A O 1
ATOM 1158 N N . ARG A 1 156 ? -36.805 -8.900 40.061 1.00 67.38 156 ARG A N 1
ATOM 1159 C CA . ARG A 1 156 ? -35.469 -9.424 39.773 1.00 67.38 156 ARG A CA 1
ATOM 1160 C C . ARG A 1 156 ? -35.296 -9.508 38.258 1.00 67.38 156 ARG A C 1
ATOM 1162 O O . ARG A 1 156 ? -36.035 -10.241 37.611 1.00 67.38 156 ARG A O 1
ATOM 1169 N N . ILE A 1 157 ? -34.338 -8.770 37.703 1.00 70.12 157 ILE A N 1
ATOM 1170 C CA . ILE A 1 157 ? -33.934 -8.942 36.303 1.00 70.12 157 ILE A CA 1
ATOM 1171 C C . ILE A 1 157 ? -33.055 -10.191 36.263 1.00 70.12 157 ILE A C 1
ATOM 1173 O O . ILE A 1 157 ? -31.956 -10.194 36.817 1.00 70.12 157 ILE A O 1
ATOM 1177 N N . LEU A 1 158 ? -33.589 -11.270 35.696 1.00 76.94 158 LEU A N 1
ATOM 1178 C CA . LEU A 1 158 ? -32.853 -12.500 35.441 1.00 76.94 158 LEU A CA 1
ATOM 1179 C C . LEU A 1 158 ? -32.474 -12.499 33.965 1.00 76.94 158 LEU A C 1
ATOM 1181 O O . LEU A 1 158 ? -33.351 -12.463 33.107 1.00 76.94 158 LEU A O 1
ATOM 1185 N N . TYR A 1 159 ? -31.175 -12.497 33.699 1.00 77.75 159 TYR A N 1
ATOM 1186 C CA . TYR A 1 159 ? -30.659 -12.742 32.366 1.00 77.75 159 TYR A CA 1
ATOM 1187 C C . TYR A 1 159 ? -30.448 -14.246 32.199 1.00 77.75 159 TYR A C 1
ATOM 1189 O O . TYR A 1 159 ? -29.761 -14.854 33.022 1.00 77.75 159 TYR A O 1
ATOM 1197 N N . GLU A 1 160 ? -31.062 -14.835 31.178 1.00 81.38 160 GLU A N 1
ATOM 1198 C CA . GLU A 1 160 ? -30.801 -16.211 30.758 1.00 81.38 160 GLU A CA 1
ATOM 1199 C C . GLU A 1 160 ? -29.996 -16.146 29.460 1.00 81.38 160 GLU A C 1
ATOM 1201 O O . GLU A 1 160 ? -30.533 -15.631 28.480 1.00 81.38 160 GLU A O 1
ATOM 1206 N N . PRO A 1 161 ? -28.737 -16.623 29.452 1.00 79.81 161 PRO A N 1
ATOM 1207 C CA . PRO A 1 161 ? -27.929 -16.604 28.246 1.00 79.81 161 PRO A CA 1
ATOM 1208 C C . PRO A 1 161 ? -28.582 -17.427 27.137 1.00 79.81 161 PRO A C 1
ATOM 1210 O O . PRO A 1 161 ? -28.936 -18.592 27.366 1.00 79.81 161 PRO A O 1
ATOM 1213 N N . ASP A 1 162 ? -28.748 -16.840 25.957 1.00 79.81 162 ASP A N 1
ATOM 1214 C CA . ASP A 1 162 ? -29.273 -17.547 24.792 1.00 79.81 162 ASP A CA 1
ATOM 1215 C C . ASP A 1 162 ? -28.148 -18.107 23.904 1.00 79.81 162 ASP A C 1
ATOM 1217 O O . ASP A 1 162 ? -26.960 -17.900 24.139 1.00 79.81 162 ASP A O 1
ATOM 1221 N N . ALA A 1 163 ? -28.509 -18.916 22.906 1.00 78.56 163 ALA A N 1
ATOM 1222 C CA . ALA A 1 163 ? -27.528 -19.583 22.043 1.00 78.56 163 ALA A CA 1
ATOM 1223 C C . ALA A 1 163 ? -26.755 -18.622 21.116 1.00 78.56 163 ALA A C 1
ATOM 1225 O O . ALA A 1 163 ? -25.802 -19.051 20.462 1.00 78.56 163 ALA A O 1
ATOM 1226 N N . ASN A 1 164 ? -27.193 -17.366 21.031 1.00 74.00 164 ASN A N 1
ATOM 1227 C CA . ASN A 1 164 ? -26.570 -16.290 20.280 1.00 74.00 164 ASN A CA 1
ATOM 1228 C C . ASN A 1 164 ? -25.759 -15.342 21.173 1.00 74.00 164 ASN A C 1
ATOM 1230 O O . ASN A 1 164 ? -25.106 -14.465 20.614 1.00 74.00 164 ASN A O 1
ATOM 1234 N N . ASP A 1 165 ? -25.769 -15.523 22.496 1.00 78.75 165 ASP A N 1
ATOM 1235 C CA . ASP A 1 165 ? -24.863 -14.819 23.397 1.00 78.75 165 ASP A CA 1
ATOM 1236 C C . ASP A 1 165 ? -23.452 -15.375 23.233 1.00 78.75 165 ASP A C 1
ATOM 1238 O O . ASP A 1 165 ? -23.039 -16.370 23.845 1.00 78.75 165 ASP A O 1
ATOM 1242 N N . ASP A 1 166 ? -22.705 -14.724 22.357 1.00 70.88 166 ASP A N 1
ATOM 1243 C CA . ASP A 1 166 ? -21.273 -14.854 22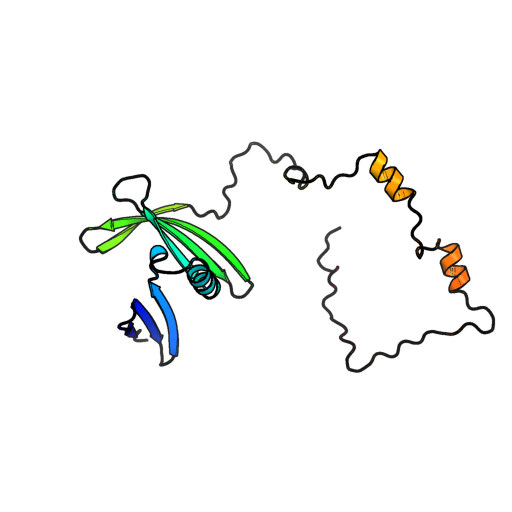.252 1.00 70.88 166 ASP A CA 1
ATOM 1244 C C . ASP A 1 166 ? -20.634 -14.305 23.529 1.00 70.88 166 ASP A C 1
ATOM 1246 O O . ASP A 1 166 ? -20.366 -13.121 23.666 1.00 70.88 166 ASP A O 1
ATOM 1250 N N . TYR A 1 167 ? -20.349 -15.200 24.480 1.00 63.12 167 TYR A N 1
ATOM 1251 C CA . TYR A 1 167 ? -19.237 -14.971 25.400 1.00 63.12 167 TYR A CA 1
ATOM 1252 C C . TYR A 1 167 ? -17.962 -14.935 24.552 1.00 63.12 167 TYR A C 1
ATOM 1254 O O . TYR A 1 167 ? -17.301 -15.960 24.340 1.00 63.12 167 TYR A O 1
ATOM 1262 N N . ASP A 1 168 ? -17.659 -13.769 24.002 1.00 68.75 168 ASP A N 1
ATOM 1263 C CA . ASP A 1 168 ? -16.380 -13.463 23.408 1.00 68.75 168 ASP A CA 1
ATOM 1264 C C . ASP A 1 168 ? -15.325 -13.565 24.512 1.00 68.75 168 ASP A C 1
ATOM 1266 O O . ASP A 1 168 ? -15.237 -12.776 25.441 1.00 68.75 168 ASP A O 1
ATOM 1270 N N . GLN A 1 169 ? -14.515 -14.619 24.439 1.00 61.72 169 GLN A N 1
ATOM 1271 C CA . GLN A 1 169 ? -13.401 -14.860 25.366 1.00 61.72 169 GLN A CA 1
ATOM 1272 C C . GLN A 1 169 ? -12.245 -13.862 25.176 1.00 61.72 169 GLN A C 1
ATOM 1274 O O . GLN A 1 169 ? -11.153 -14.074 25.697 1.00 61.72 169 GLN A O 1
ATOM 1279 N N . GLU A 1 170 ? -12.449 -12.833 24.362 1.00 60.62 170 GLU A N 1
ATOM 1280 C CA . GLU A 1 170 ? -11.476 -11.800 24.056 1.00 60.62 170 GLU A CA 1
ATOM 1281 C C . GLU A 1 170 ? -11.912 -10.563 24.838 1.00 60.62 170 GLU A C 1
ATOM 1283 O O . GLU A 1 170 ? -12.596 -9.699 24.303 1.00 60.62 170 GLU A O 1
ATOM 1288 N N . ASP A 1 171 ? -11.588 -10.543 26.138 1.00 68.75 171 ASP A N 1
ATOM 1289 C CA . ASP A 1 171 ? -11.772 -9.358 26.975 1.00 68.75 171 ASP A CA 1
ATOM 1290 C C . ASP A 1 171 ? -10.944 -8.222 26.345 1.00 68.75 171 ASP A C 1
ATOM 1292 O O . ASP A 1 171 ? -9.713 -8.309 26.309 1.00 68.75 171 ASP A O 1
ATOM 1296 N N . PRO A 1 172 ? -11.583 -7.183 25.784 1.00 68.94 172 PRO A N 1
ATOM 1297 C CA . PRO A 1 172 ? -10.878 -6.097 25.114 1.00 68.94 172 PRO A CA 1
ATOM 1298 C C . PRO A 1 172 ? -10.111 -5.197 26.095 1.00 68.94 172 PRO A C 1
ATOM 1300 O O . PRO A 1 172 ? -9.463 -4.254 25.647 1.00 68.94 172 PRO A O 1
ATOM 1303 N N . ASP A 1 173 ? -10.201 -5.462 27.404 1.00 71.19 173 ASP A N 1
ATOM 1304 C CA . ASP A 1 173 ? -9.446 -4.771 28.444 1.00 71.19 173 ASP A CA 1
ATOM 1305 C C . ASP A 1 173 ? -8.202 -5.571 28.912 1.00 71.19 173 ASP A C 1
ATOM 1307 O O . ASP A 1 173 ? -7.381 -5.029 29.655 1.00 71.19 173 ASP A O 1
ATOM 1311 N N . ASP A 1 174 ? -8.011 -6.828 28.475 1.00 70.69 174 ASP A N 1
ATOM 1312 C CA . ASP A 1 174 ? -6.897 -7.708 28.906 1.00 70.69 174 ASP A CA 1
ATOM 1313 C C . ASP A 1 174 ? -5.522 -7.283 28.336 1.00 70.69 174 ASP A C 1
ATOM 1315 O O . ASP A 1 174 ? -4.475 -7.731 28.813 1.00 70.69 174 ASP A O 1
ATOM 1319 N N . ASP A 1 175 ? -5.501 -6.409 27.325 1.00 74.12 175 ASP A N 1
ATOM 1320 C CA . ASP A 1 175 ? -4.299 -5.773 26.767 1.00 74.12 175 ASP A CA 1
ATOM 1321 C C . ASP A 1 175 ? -4.109 -4.310 27.223 1.00 74.12 175 ASP A C 1
ATOM 1323 O O . ASP A 1 175 ? -3.175 -3.632 26.776 1.00 74.12 175 ASP A O 1
ATOM 1327 N N . LEU A 1 176 ? -4.953 -3.815 28.139 1.00 70.00 176 LEU A N 1
ATOM 1328 C CA . LEU A 1 176 ? -4.840 -2.472 28.705 1.00 70.00 176 LEU A CA 1
ATOM 1329 C C . LEU A 1 176 ? -3.889 -2.453 29.908 1.00 70.00 176 LEU A C 1
ATOM 1331 O O . LEU A 1 176 ? -4.290 -2.587 31.065 1.00 70.00 176 LEU A O 1
ATOM 1335 N N . ASP A 1 177 ? -2.613 -2.190 29.634 1.00 69.94 177 ASP A N 1
ATOM 1336 C CA . ASP A 1 177 ? -1.633 -1.821 30.660 1.00 69.94 177 ASP A CA 1
ATOM 1337 C C . ASP A 1 177 ? -1.945 -0.406 31.215 1.00 69.94 177 ASP A C 1
ATOM 1339 O O . ASP A 1 177 ? -1.477 0.602 30.672 1.00 69.94 177 ASP A O 1
ATOM 1343 N N . VAL A 1 178 ? -2.752 -0.317 32.285 1.00 62.41 178 VAL A N 1
ATOM 1344 C CA . VAL A 1 178 ? -3.006 0.918 33.074 1.00 62.41 178 VAL A CA 1
ATOM 1345 C C . VAL A 1 178 ? -2.137 1.044 34.322 1.00 62.41 178 VAL A C 1
ATOM 1347 O O . VAL A 1 178 ? -1.870 0.025 34.996 1.00 62.41 178 VAL A O 1
#

Organism: Astatotilapia calliptera (NCBI:txid8154)

InterPro domains:
  IPR019519 Elongator complex protein 5 [PF10483] (59-160)
  IPR019519 Elongator complex protein 5 [PTHR15641] (20-178)

pLDDT: mean 78.7, std 15.31, range [38.34, 95.88]